Protein AF-A0A645H2X1-F1 (afdb_monomer_lite)

Radius of gyration: 18.45 Å; chains: 1; bounding box: 38×48×53 Å

Foldseek 3Di:
DDPPDPPPPPPPPVVVVLVVLVVLVVQCVVPDDPPDDPVCCQPPPCVVVVRNDDPVVVVVSVPDDRDDPPPPPPDPPDD

Structure (mmCIF, N/CA/C/O backbone):
data_AF-A0A645H2X1-F1
#
_entry.id   AF-A0A645H2X1-F1
#
loop_
_atom_site.group_PDB
_atom_site.id
_atom_site.type_symbol
_atom_site.label_atom_id
_atom_site.label_alt_id
_atom_site.label_comp_id
_atom_site.label_asym_id
_atom_site.label_entity_id
_atom_site.label_seq_id
_atom_site.pdbx_PDB_ins_code
_atom_site.Cartn_x
_atom_site.Cartn_y
_atom_site.Cartn_z
_atom_site.occupancy
_atom_site.B_iso_or_equiv
_atom_site.auth_seq_id
_atom_site.auth_comp_id
_atom_site.auth_asym_id
_atom_site.auth_atom_id
_atom_site.pdbx_PDB_model_num
ATOM 1 N N . MET A 1 1 ? -29.075 26.173 -28.949 1.00 48.59 1 MET A N 1
ATOM 2 C CA . MET A 1 1 ? -28.742 25.994 -27.516 1.00 48.59 1 MET A CA 1
ATOM 3 C C . MET A 1 1 ? -27.544 25.043 -27.402 1.00 48.59 1 MET A C 1
ATOM 5 O O . MET A 1 1 ? -27.714 23.842 -27.552 1.00 48.59 1 MET A O 1
ATOM 9 N N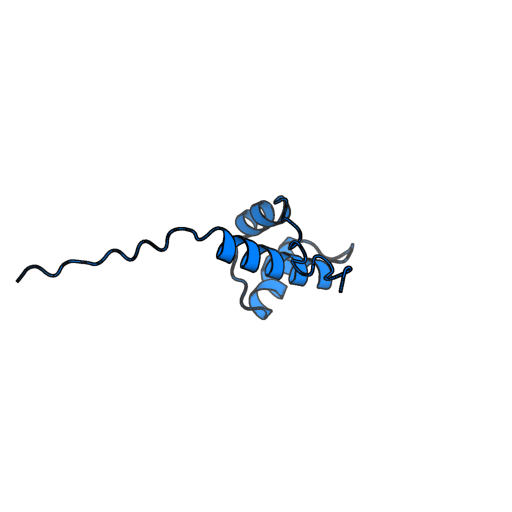 . LYS A 1 2 ? -26.310 25.560 -27.265 1.00 46.53 2 LYS A N 1
ATOM 10 C CA . LYS A 1 2 ? -25.083 24.739 -27.164 1.00 46.53 2 LYS A CA 1
ATOM 11 C C . LYS A 1 2 ? -24.872 24.336 -25.701 1.00 46.53 2 LYS A C 1
ATOM 13 O O . LYS A 1 2 ? -24.556 25.195 -24.883 1.00 46.53 2 LYS A O 1
ATOM 18 N N . ARG A 1 3 ? -25.048 23.054 -25.361 1.00 48.75 3 ARG A N 1
ATOM 19 C CA . ARG A 1 3 ? -24.657 22.531 -24.041 1.00 48.75 3 ARG A CA 1
ATOM 20 C C . ARG A 1 3 ? -23.128 22.546 -23.972 1.00 48.75 3 ARG A C 1
ATOM 22 O O . ARG A 1 3 ? -22.475 21.785 -24.680 1.00 48.75 3 ARG A O 1
ATOM 29 N N . ARG A 1 4 ? -22.553 23.445 -23.170 1.00 51.81 4 ARG A N 1
ATOM 30 C CA . ARG A 1 4 ? -21.133 23.381 -22.806 1.00 51.81 4 ARG A CA 1
ATOM 31 C C . ARG A 1 4 ? -20.953 22.150 -21.922 1.00 51.81 4 ARG A C 1
ATOM 33 O O . ARG A 1 4 ? -21.471 22.116 -20.812 1.00 51.81 4 ARG A O 1
ATOM 40 N N . ALA A 1 5 ? -20.260 21.139 -22.433 1.00 52.66 5 ALA A N 1
ATOM 41 C CA . ALA A 1 5 ? -19.762 20.050 -21.612 1.00 52.66 5 ALA A CA 1
ATOM 42 C C . ALA A 1 5 ? -18.620 20.610 -20.757 1.00 52.66 5 ALA A C 1
ATOM 44 O O . ALA A 1 5 ? -17.534 20.894 -21.262 1.00 52.66 5 ALA A O 1
ATOM 45 N N . THR A 1 6 ? -18.883 20.836 -19.474 1.00 49.44 6 THR A N 1
ATOM 46 C CA . THR A 1 6 ? -17.842 21.150 -18.499 1.00 49.44 6 THR A CA 1
ATOM 47 C C . THR A 1 6 ? -17.045 19.867 -18.286 1.00 49.44 6 THR A C 1
ATOM 49 O O . THR A 1 6 ? -17.456 18.991 -17.529 1.00 49.44 6 THR A O 1
ATOM 52 N N . PHE A 1 7 ? -15.932 19.710 -19.002 1.00 44.84 7 PHE A N 1
ATOM 53 C CA . PHE A 1 7 ? -14.942 18.693 -18.665 1.00 44.84 7 PHE A CA 1
ATOM 54 C C . PHE A 1 7 ? -14.412 19.033 -17.272 1.00 44.84 7 PHE A C 1
ATOM 56 O O . PHE A 1 7 ? -13.624 19.963 -17.104 1.00 44.84 7 PHE A O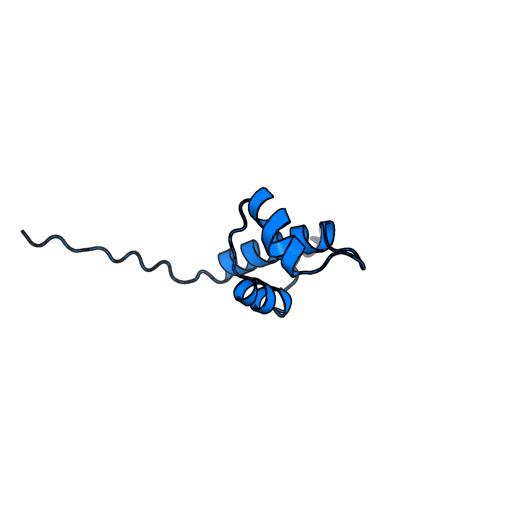 1
ATOM 63 N N . VAL A 1 8 ? -14.891 18.313 -16.257 1.00 37.62 8 VAL A N 1
ATOM 64 C CA . VAL A 1 8 ? -14.295 18.338 -14.925 1.00 37.62 8 VAL A CA 1
ATOM 65 C C . VAL A 1 8 ? -12.914 17.715 -15.075 1.00 37.62 8 VAL A C 1
ATOM 67 O O . VAL A 1 8 ? -12.754 16.497 -15.075 1.00 37.62 8 VAL A O 1
ATOM 70 N N . PHE A 1 9 ? -11.906 18.561 -15.258 1.00 33.84 9 PHE A N 1
ATOM 71 C CA . PHE A 1 9 ? -10.518 18.173 -15.089 1.00 33.84 9 PHE A CA 1
ATOM 72 C C . PHE A 1 9 ? -10.352 17.856 -13.600 1.00 33.84 9 PHE A C 1
ATOM 74 O O . PHE A 1 9 ? -10.152 18.751 -12.780 1.00 33.84 9 PHE A O 1
ATOM 81 N N . VAL A 1 10 ? -10.459 16.581 -13.221 1.00 45.06 10 VAL A N 1
ATOM 82 C CA . VAL A 1 10 ? -9.869 16.125 -11.960 1.00 45.06 10 VAL A CA 1
ATOM 83 C C . VAL A 1 10 ? -8.364 16.189 -12.187 1.00 45.06 10 VAL A C 1
ATOM 85 O O . VAL A 1 10 ? -7.724 15.210 -12.560 1.00 45.06 10 VAL A O 1
ATOM 88 N N . ALA A 1 11 ? -7.798 17.390 -12.059 1.00 45.69 11 ALA A N 1
ATOM 89 C CA . ALA A 1 11 ? -6.363 17.560 -11.975 1.00 45.69 11 ALA A CA 1
ATOM 90 C C . ALA A 1 11 ? -5.887 16.625 -10.859 1.00 45.69 11 ALA A C 1
ATOM 92 O O . ALA A 1 11 ? -6.452 16.645 -9.762 1.00 45.69 11 ALA A O 1
ATOM 93 N N . TYR A 1 12 ? -4.910 15.766 -11.156 1.00 57.44 12 TYR A N 1
ATOM 94 C CA . TYR A 1 12 ? -4.320 14.856 -10.180 1.00 57.44 12 TYR A CA 1
ATOM 95 C C . TYR A 1 12 ? -3.775 15.686 -9.017 1.00 57.44 12 TYR A C 1
ATOM 97 O O . TYR A 1 12 ? -2.665 16.213 -9.062 1.00 57.44 12 TYR A O 1
ATOM 105 N N . ASN A 1 13 ? -4.585 15.858 -7.975 1.00 74.81 13 ASN A N 1
ATOM 106 C CA . ASN A 1 13 ? -4.174 16.598 -6.804 1.00 74.81 13 ASN A CA 1
ATOM 107 C C . ASN A 1 13 ? -3.159 15.724 -6.070 1.00 74.81 13 ASN A C 1
ATOM 109 O O . ASN A 1 13 ? -3.533 14.769 -5.386 1.00 74.81 13 ASN A O 1
ATOM 113 N N . ASN A 1 14 ? -1.878 16.059 -6.225 1.00 75.88 14 ASN A N 1
ATOM 114 C CA . ASN A 1 14 ? -0.768 15.326 -5.625 1.00 75.88 14 ASN A CA 1
ATOM 115 C C . ASN A 1 14 ? -0.977 15.126 -4.110 1.00 75.88 14 ASN A C 1
ATOM 117 O O . ASN A 1 14 ? -0.695 14.063 -3.571 1.00 75.88 14 ASN A O 1
ATOM 121 N N . ARG A 1 15 ? -1.600 16.090 -3.415 1.00 78.62 15 ARG A N 1
ATOM 122 C CA . ARG A 1 15 ? -1.905 15.960 -1.981 1.00 78.62 15 ARG A CA 1
ATOM 123 C C . ARG A 1 15 ? -2.920 14.849 -1.698 1.00 78.62 15 ARG A C 1
ATOM 125 O O . ARG A 1 15 ? -2.721 14.069 -0.767 1.00 78.62 15 ARG A O 1
ATOM 132 N N . ASN A 1 16 ? -3.977 14.744 -2.506 1.00 83.06 16 ASN A N 1
ATOM 133 C CA . ASN A 1 16 ? -4.977 13.676 -2.378 1.00 83.06 16 ASN A CA 1
ATOM 134 C C . ASN A 1 16 ? -4.386 12.314 -2.751 1.00 83.06 16 ASN A C 1
ATOM 136 O O . ASN A 1 16 ? -4.665 11.314 -2.085 1.00 83.06 16 ASN A O 1
ATOM 140 N N . TYR A 1 17 ? -3.532 12.287 -3.774 1.00 85.81 17 TYR A N 1
ATOM 141 C CA . TYR A 1 17 ? -2.815 11.087 -4.181 1.00 85.81 17 TYR A CA 1
ATOM 142 C C . TYR A 1 17 ? -1.875 10.589 -3.072 1.00 85.81 17 TYR A C 1
ATOM 144 O O . TYR A 1 17 ? -1.977 9.433 -2.674 1.00 85.81 17 TYR A O 1
ATOM 152 N N . LEU A 1 18 ? -1.052 11.460 -2.476 1.00 88.94 18 LEU A N 1
ATOM 153 C CA . LEU A 1 18 ? -0.167 11.107 -1.358 1.00 88.94 18 LEU A CA 1
ATOM 154 C C . LEU A 1 18 ? -0.939 10.642 -0.119 1.00 88.94 18 LEU A C 1
ATOM 156 O O . LEU A 1 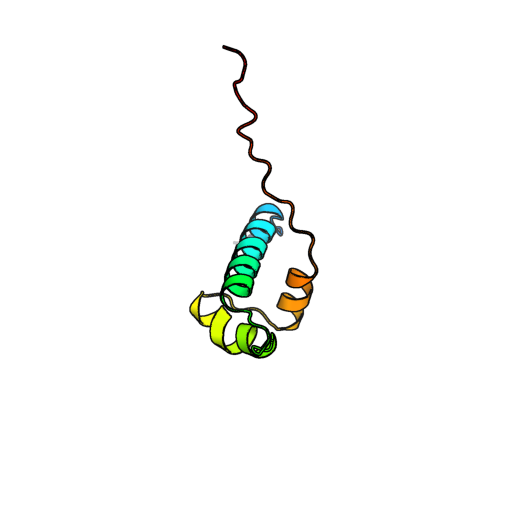18 ? -0.516 9.699 0.546 1.00 88.94 18 LEU A O 1
ATOM 160 N N . LYS A 1 19 ? -2.082 11.268 0.192 1.00 87.62 19 LYS A N 1
ATOM 161 C CA . LYS A 1 19 ? -2.964 10.818 1.281 1.00 87.62 19 LYS A CA 1
ATOM 162 C C . LYS A 1 19 ? -3.495 9.404 1.022 1.00 87.62 19 LYS A C 1
ATOM 164 O O . LYS A 1 19 ? -3.509 8.577 1.928 1.00 87.62 19 LYS A O 1
ATOM 169 N N . THR A 1 20 ? -3.902 9.126 -0.214 1.00 89.75 20 THR A N 1
ATOM 170 C CA . THR A 1 20 ? -4.393 7.804 -0.625 1.00 89.75 20 THR A CA 1
ATOM 171 C C . THR A 1 20 ? -3.274 6.766 -0.586 1.00 89.75 20 THR A C 1
ATOM 173 O O . THR A 1 20 ? -3.452 5.700 -0.005 1.00 89.75 20 THR A O 1
ATOM 176 N N . ALA A 1 21 ? -2.099 7.096 -1.123 1.00 91.62 21 ALA A N 1
ATOM 177 C CA . ALA A 1 21 ? -0.923 6.235 -1.105 1.00 91.62 21 ALA A CA 1
ATOM 178 C C . ALA A 1 21 ? -0.501 5.875 0.330 1.00 91.62 21 ALA A C 1
ATOM 180 O O . ALA A 1 21 ? -0.237 4.708 0.603 1.00 91.62 21 ALA A O 1
ATOM 181 N N . ARG A 1 22 ? -0.527 6.837 1.269 1.00 91.81 22 ARG A N 1
ATOM 182 C CA . ARG A 1 22 ? -0.279 6.578 2.701 1.00 91.81 22 ARG A CA 1
ATOM 183 C C . ARG A 1 22 ? -1.219 5.528 3.269 1.00 91.81 22 ARG A C 1
ATOM 185 O O . ARG A 1 22 ? -0.745 4.523 3.785 1.00 91.81 22 ARG A O 1
ATOM 192 N N . ARG A 1 23 ? -2.527 5.721 3.084 1.00 93.38 23 ARG A N 1
ATOM 193 C CA . ARG A 1 23 ? -3.549 4.769 3.537 1.00 93.38 23 ARG A CA 1
ATOM 194 C C . ARG A 1 23 ? -3.308 3.366 2.973 1.00 93.38 23 ARG A C 1
ATOM 196 O O . ARG A 1 23 ? -3.428 2.388 3.697 1.00 93.38 23 ARG A O 1
ATOM 203 N N . ILE A 1 24 ? -2.980 3.258 1.684 1.00 94.12 24 ILE A N 1
ATOM 204 C CA . ILE A 1 24 ? -2.720 1.960 1.042 1.00 94.12 24 ILE A CA 1
ATOM 205 C C . ILE A 1 24 ? -1.487 1.288 1.664 1.00 94.12 24 ILE A C 1
ATOM 207 O O . ILE A 1 24 ? -1.524 0.094 1.951 1.00 94.12 24 ILE A O 1
ATOM 211 N N . ILE A 1 25 ? -0.411 2.045 1.908 1.00 94.25 25 ILE A N 1
ATOM 212 C CA . ILE A 1 25 ? 0.804 1.519 2.545 1.00 94.25 25 ILE A CA 1
ATOM 213 C C . ILE A 1 25 ? 0.550 1.099 3.995 1.00 94.25 25 ILE A C 1
ATOM 215 O O . ILE A 1 25 ? 1.093 0.085 4.421 1.00 94.25 25 ILE A O 1
ATOM 219 N N . GLU A 1 26 ? -0.252 1.846 4.752 1.00 94.44 26 GLU A N 1
ATOM 220 C CA . GLU A 1 26 ? -0.630 1.488 6.126 1.00 94.44 26 GLU A CA 1
ATOM 221 C C . GLU A 1 26 ? -1.367 0.146 6.159 1.00 94.44 26 GLU A C 1
ATOM 223 O O . GLU A 1 26 ? -0.913 -0.774 6.836 1.00 94.44 26 GLU A O 1
ATOM 228 N N . VAL A 1 27 ? -2.407 -0.008 5.332 1.00 95.81 27 VAL A N 1
ATOM 229 C CA . VAL A 1 27 ? -3.147 -1.275 5.194 1.00 95.81 27 VAL A CA 1
ATOM 230 C C . VAL A 1 27 ? -2.217 -2.414 4.770 1.00 95.81 27 VAL A C 1
ATOM 232 O O . VAL A 1 27 ? -2.294 -3.511 5.319 1.00 95.81 27 VAL A O 1
ATOM 235 N N . TYR A 1 28 ? -1.315 -2.171 3.813 1.00 95.81 28 TYR A N 1
ATOM 236 C CA . TYR A 1 28 ? -0.340 -3.175 3.387 1.00 95.81 28 TYR A CA 1
ATOM 237 C C . TYR A 1 28 ? 0.582 -3.601 4.532 1.00 95.81 28 TYR A C 1
ATOM 239 O O . TYR A 1 28 ? 0.773 -4.793 4.732 1.00 95.81 28 TYR A O 1
ATOM 247 N N . LYS A 1 29 ? 1.145 -2.655 5.293 1.00 94.75 29 LYS A N 1
ATOM 248 C CA . LYS A 1 29 ? 2.066 -2.957 6.401 1.00 94.75 29 LYS A CA 1
ATOM 249 C C . LYS A 1 29 ? 1.398 -3.747 7.521 1.00 94.75 29 LYS A C 1
ATOM 251 O O . LYS A 1 29 ? 2.055 -4.586 8.117 1.00 94.75 29 LYS A O 1
ATOM 256 N N . GLU A 1 30 ? 0.123 -3.488 7.787 1.00 96.38 30 GLU A N 1
ATOM 257 C CA . GLU A 1 30 ? -0.650 -4.212 8.800 1.00 96.38 30 GLU A CA 1
ATOM 258 C C . GLU A 1 30 ? -0.876 -5.687 8.426 1.00 96.38 30 GLU A C 1
ATOM 260 O O . GLU A 1 30 ? -0.867 -6.547 9.298 1.00 96.38 30 GLU A O 1
ATOM 265 N N . HIS A 1 31 ? -1.040 -5.988 7.133 1.00 96.00 31 HIS A N 1
ATOM 266 C CA . HIS A 1 31 ? -1.401 -7.329 6.652 1.00 96.00 31 HIS A CA 1
ATOM 267 C C . HIS A 1 31 ? -0.241 -8.094 6.002 1.00 96.00 31 HIS A C 1
ATOM 269 O O . HIS A 1 31 ? -0.386 -9.269 5.653 1.00 96.00 31 HIS A O 1
ATOM 275 N N . LYS A 1 32 ? 0.896 -7.433 5.764 1.00 95.94 32 LYS A N 1
ATOM 276 C CA . LYS A 1 32 ? 2.078 -8.058 5.180 1.00 95.94 32 LYS A CA 1
ATOM 277 C C . LYS A 1 32 ? 2.875 -8.771 6.268 1.00 95.94 32 LYS A C 1
ATOM 279 O O . LYS A 1 32 ? 3.456 -8.136 7.142 1.00 95.94 32 LYS A O 1
ATOM 284 N N . HIS A 1 33 ? 2.970 -10.085 6.114 1.00 94.50 33 HIS A N 1
ATOM 285 C CA . HIS A 1 33 ? 3.873 -10.961 6.857 1.00 94.50 33 HIS A CA 1
ATOM 286 C C . HIS A 1 33 ? 4.801 -11.692 5.878 1.00 94.50 33 HIS A C 1
ATOM 288 O O . HIS A 1 33 ? 4.572 -11.637 4.663 1.00 94.50 33 HIS A O 1
ATOM 294 N N . ASP A 1 34 ? 5.834 -12.360 6.393 1.00 92.06 34 ASP A N 1
ATOM 295 C CA . ASP A 1 34 ? 6.856 -13.031 5.575 1.00 92.06 34 ASP A CA 1
ATOM 296 C C . ASP A 1 34 ? 6.241 -14.054 4.605 1.00 92.06 34 ASP A C 1
ATOM 298 O O . ASP A 1 34 ? 6.597 -14.084 3.426 1.00 92.06 34 ASP A O 1
ATOM 302 N N . ASP A 1 35 ? 5.217 -14.783 5.057 1.00 95.19 35 ASP A N 1
ATOM 303 C CA . ASP A 1 35 ? 4.548 -15.831 4.276 1.00 95.19 35 ASP A CA 1
ATOM 304 C C . ASP A 1 35 ? 3.415 -15.323 3.364 1.00 95.19 35 ASP A C 1
ATOM 306 O O . ASP A 1 35 ? 2.840 -16.086 2.588 1.00 95.19 35 ASP A O 1
ATOM 310 N N . VAL A 1 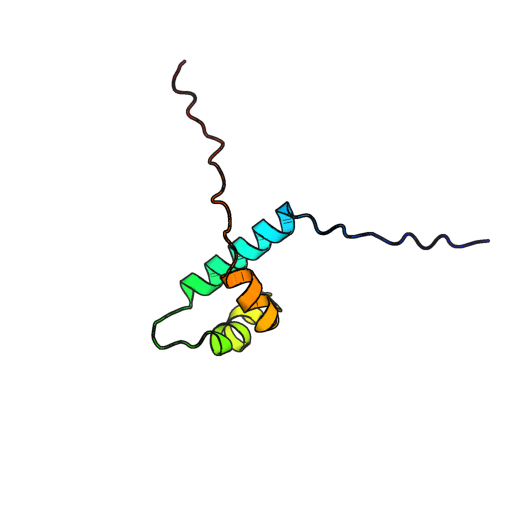36 ? 3.049 -14.038 3.440 1.00 94.25 36 VAL A N 1
ATOM 311 C CA . VAL A 1 36 ? 1.894 -13.495 2.704 1.00 94.25 36 VAL A CA 1
ATOM 312 C C . VAL A 1 36 ? 2.364 -12.827 1.412 1.00 94.25 36 VAL A C 1
ATOM 314 O O . VAL A 1 36 ? 3.006 -11.778 1.479 1.00 94.25 36 VAL A O 1
ATOM 317 N N . PRO A 1 37 ? 2.037 -13.339 0.211 1.00 95.88 37 PRO A N 1
ATOM 318 C CA . PRO A 1 37 ? 2.466 -12.719 -1.040 1.00 95.88 37 PRO A CA 1
ATOM 319 C C . PRO A 1 37 ? 1.726 -11.400 -1.317 1.00 95.88 37 PRO A C 1
ATOM 321 O O . PRO A 1 37 ? 0.560 -11.223 -0.964 1.00 95.88 37 PRO A O 1
ATOM 324 N N . ASP A 1 38 ? 2.386 -10.464 -2.007 1.00 94.94 38 ASP A N 1
ATOM 325 C CA . ASP A 1 38 ? 1.808 -9.148 -2.329 1.00 94.94 38 ASP A CA 1
ATOM 326 C C . ASP A 1 38 ? 0.534 -9.259 -3.177 1.00 94.94 38 ASP A C 1
ATOM 328 O O . ASP A 1 38 ? -0.403 -8.481 -3.001 1.00 94.94 38 ASP A O 1
ATOM 332 N N . THR A 1 39 ? 0.483 -10.242 -4.079 1.00 96.44 39 THR A N 1
ATOM 333 C CA . THR A 1 39 ? -0.690 -10.532 -4.916 1.00 96.44 39 THR A CA 1
ATOM 334 C C . THR A 1 39 ? -1.915 -10.868 -4.073 1.00 96.44 39 THR A C 1
ATOM 336 O O . THR A 1 39 ? -2.997 -10.356 -4.346 1.00 96.44 39 THR A O 1
ATOM 339 N N . PHE A 1 40 ? -1.743 -11.630 -2.988 1.00 97.38 40 PHE A N 1
ATOM 340 C CA . PHE A 1 40 ? -2.832 -11.953 -2.069 1.00 97.38 40 PHE A CA 1
ATOM 341 C C . PHE A 1 40 ? -3.386 -10.700 -1.388 1.00 97.38 40 PHE A C 1
ATOM 343 O O . PHE A 1 40 ? -4.602 -10.532 -1.298 1.00 97.38 40 PHE A O 1
ATOM 350 N N . ILE A 1 41 ? -2.517 -9.790 -0.943 1.00 97.12 41 ILE A N 1
ATOM 351 C CA . ILE A 1 41 ? -2.952 -8.541 -0.304 1.00 97.12 41 ILE A CA 1
ATOM 352 C C . ILE A 1 41 ? -3.751 -7.692 -1.299 1.00 97.12 41 ILE A C 1
ATOM 354 O O . ILE A 1 41 ? -4.836 -7.214 -0.964 1.00 97.12 41 ILE A O 1
ATOM 358 N N . VAL A 1 42 ? -3.264 -7.564 -2.536 1.00 96.81 42 VAL A N 1
ATOM 359 C CA . VAL A 1 42 ? -3.951 -6.811 -3.596 1.00 96.81 42 VAL A CA 1
ATOM 360 C C . VAL A 1 42 ? -5.316 -7.417 -3.932 1.00 96.81 42 VAL A C 1
ATOM 362 O O . VAL A 1 42 ? -6.288 -6.682 -4.070 1.00 96.81 42 VAL A O 1
ATOM 365 N N . GLU A 1 43 ? -5.415 -8.742 -4.036 1.00 96.94 43 GLU A N 1
ATOM 366 C CA . GLU A 1 43 ? -6.647 -9.413 -4.466 1.00 96.94 43 GLU A CA 1
ATOM 367 C C . GLU A 1 43 ? -7.671 -9.621 -3.346 1.00 96.94 43 GLU A C 1
ATOM 369 O O . GLU A 1 43 ? -8.875 -9.608 -3.604 1.00 96.94 43 GLU A O 1
ATOM 374 N N . LYS A 1 44 ? -7.220 -9.870 -2.112 1.00 96.94 44 LYS A N 1
ATOM 375 C CA . LYS A 1 44 ? -8.087 -10.335 -1.014 1.00 96.94 44 LYS A CA 1
ATOM 376 C C . LYS A 1 44 ? -8.211 -9.351 0.136 1.00 96.94 44 LYS A C 1
ATOM 378 O O . LYS A 1 44 ? -9.231 -9.372 0.822 1.00 96.94 44 LYS A O 1
ATOM 383 N N . ILE A 1 45 ? -7.206 -8.513 0.374 1.00 97.25 45 ILE A N 1
ATOM 384 C CA . ILE A 1 45 ? -7.190 -7.596 1.519 1.00 97.25 45 ILE A CA 1
ATOM 385 C C . ILE A 1 45 ? -7.614 -6.195 1.091 1.00 97.25 45 ILE A C 1
ATOM 387 O O . ILE A 1 45 ? -8.567 -5.661 1.648 1.00 97.25 45 ILE A O 1
ATOM 391 N N . PHE A 1 46 ? -6.986 -5.616 0.067 1.00 96.88 46 PHE A N 1
ATOM 392 C CA . PHE A 1 46 ? -7.289 -4.261 -0.408 1.00 96.88 46 PHE A CA 1
ATOM 393 C C . PHE A 1 46 ? -8.782 -4.009 -0.702 1.00 96.88 46 PHE A C 1
ATOM 395 O O . PHE A 1 46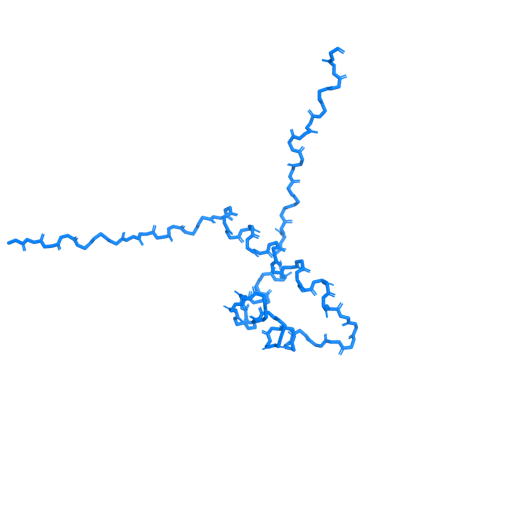 ? -9.293 -2.984 -0.231 1.00 96.88 46 PHE A O 1
ATOM 402 N N . PRO A 1 47 ? -9.538 -4.928 -1.339 1.00 96.94 47 PRO A N 1
ATOM 403 C CA . PRO A 1 47 ? -10.969 -4.722 -1.566 1.00 96.94 47 PRO A CA 1
ATOM 404 C C . PRO A 1 47 ? -11.784 -4.583 -0.273 1.00 96.94 47 PRO A C 1
ATOM 406 O O . PRO A 1 47 ? -12.740 -3.810 -0.237 1.00 96.94 47 PRO A O 1
ATOM 409 N N . LYS A 1 48 ? -11.373 -5.242 0.824 1.00 97.31 48 LYS A N 1
ATOM 410 C CA . LYS A 1 48 ? -12.032 -5.117 2.141 1.00 97.31 48 LYS A CA 1
ATOM 411 C C . LYS A 1 48 ? -11.942 -3.695 2.702 1.00 97.31 48 LYS A C 1
ATOM 413 O O . LYS A 1 48 ? -12.810 -3.275 3.456 1.00 97.31 48 LYS A O 1
ATOM 418 N N . PHE A 1 49 ? -10.926 -2.937 2.290 1.00 96.31 49 PHE A N 1
ATOM 419 C CA . PHE A 1 49 ? -10.713 -1.539 2.668 1.00 96.31 49 PHE A CA 1
ATOM 420 C C . PHE A 1 49 ? -11.157 -0.556 1.578 1.00 96.31 49 PHE A C 1
ATOM 422 O O . PHE A 1 49 ? -10.759 0.611 1.616 1.00 96.31 49 PHE A O 1
ATOM 429 N N . ASN A 1 50 ? -11.964 -1.002 0.608 1.00 95.62 50 ASN A N 1
ATOM 430 C CA . ASN A 1 50 ? -12.398 -0.215 -0.548 1.00 95.62 50 ASN A CA 1
ATOM 431 C C . ASN A 1 50 ? -11.223 0.330 -1.393 1.00 95.62 50 ASN A C 1
ATOM 433 O O . ASN A 1 50 ? -11.315 1.399 -1.999 1.00 95.62 50 ASN A O 1
ATOM 437 N N . ILE A 1 51 ? -10.095 -0.389 -1.411 1.00 95.31 51 ILE A N 1
ATOM 438 C CA . ILE A 1 51 ? -8.928 -0.090 -2.244 1.00 95.31 51 ILE A CA 1
ATOM 439 C C . ILE A 1 51 ? -9.003 -1.003 -3.468 1.00 95.31 51 ILE A C 1
ATOM 441 O O . ILE A 1 51 ? -8.775 -2.206 -3.379 1.00 95.31 51 ILE A O 1
ATOM 445 N N . HIS A 1 52 ? -9.320 -0.422 -4.622 1.00 95.81 52 HIS A N 1
ATOM 446 C CA . HIS A 1 52 ? -9.460 -1.142 -5.887 1.00 95.81 52 HIS A CA 1
ATOM 447 C C . HIS A 1 52 ? -8.345 -0.706 -6.840 1.00 95.81 52 HIS A C 1
ATOM 449 O O . HIS A 1 52 ? -8.502 0.248 -7.601 1.00 95.81 52 HIS A O 1
ATOM 455 N N . ILE A 1 53 ? -7.192 -1.371 -6.751 1.00 94.44 53 ILE A N 1
ATOM 456 C CA . ILE A 1 53 ? -6.015 -1.086 -7.578 1.00 94.44 53 ILE A CA 1
ATOM 457 C C . ILE A 1 53 ? -5.478 -2.372 -8.204 1.00 94.44 53 ILE A C 1
ATOM 459 O O . ILE A 1 53 ? -5.570 -3.449 -7.625 1.00 94.44 53 ILE A O 1
ATOM 463 N N . SER A 1 54 ? -4.886 -2.255 -9.387 1.00 95.25 54 SER A N 1
ATOM 464 C CA . SER A 1 54 ? -4.157 -3.349 -10.028 1.00 95.25 54 SER A CA 1
ATOM 465 C C . SER A 1 54 ? -2.811 -3.601 -9.347 1.00 95.25 54 SER A C 1
ATOM 467 O O . SER A 1 54 ? -2.224 -2.704 -8.737 1.00 95.25 54 SER A O 1
ATOM 469 N N . TYR A 1 55 ? -2.255 -4.799 -9.542 1.00 95.25 55 TYR A N 1
ATOM 470 C CA . TYR A 1 55 ? -0.920 -5.135 -9.043 1.00 95.25 55 TYR A CA 1
ATOM 471 C C . TYR A 1 55 ? 0.162 -4.157 -9.538 1.00 95.25 55 TYR A C 1
ATOM 473 O O . TYR A 1 55 ? 1.038 -3.758 -8.776 1.00 95.25 55 TYR A O 1
ATOM 481 N N . ARG A 1 56 ? 0.065 -3.678 -10.788 1.00 94.12 56 ARG A N 1
ATOM 482 C CA . ARG A 1 56 ? 0.978 -2.657 -11.331 1.00 94.12 56 ARG A CA 1
ATOM 483 C C . ARG A 1 56 ? 0.859 -1.326 -10.586 1.00 94.12 56 ARG A C 1
ATOM 485 O O . ARG A 1 56 ? 1.874 -0.717 -10.264 1.00 94.12 56 ARG A O 1
ATOM 492 N N . GLN A 1 57 ? -0.364 -0.872 -10.313 1.00 93.62 57 GLN A N 1
ATOM 493 C CA . GLN A 1 57 ? -0.590 0.348 -9.530 1.00 93.62 57 GLN A CA 1
ATOM 494 C C . GLN A 1 57 ? -0.042 0.195 -8.109 1.00 93.62 57 GLN A C 1
ATOM 496 O O . GLN A 1 57 ? 0.591 1.119 -7.606 1.00 93.62 57 GLN A O 1
ATOM 501 N N . TRP A 1 58 ? -0.214 -0.981 -7.501 1.00 95.06 58 TRP A N 1
ATOM 502 C CA . TRP A 1 58 ? 0.399 -1.300 -6.216 1.00 95.06 58 TRP A CA 1
ATOM 503 C C . TRP A 1 58 ? 1.929 -1.218 -6.274 1.00 95.06 58 TRP A C 1
ATOM 505 O O . TRP A 1 58 ? 2.511 -0.504 -5.467 1.00 95.06 58 TRP A O 1
ATOM 515 N N . MET A 1 59 ? 2.583 -1.858 -7.247 1.00 94.38 59 MET A N 1
ATOM 516 C CA . MET A 1 59 ? 4.045 -1.795 -7.400 1.00 94.38 59 MET A CA 1
ATOM 517 C C . MET A 1 59 ? 4.557 -0.361 -7.569 1.00 94.38 59 MET A C 1
ATOM 519 O O . MET A 1 59 ? 5.557 0.009 -6.954 1.00 94.38 59 MET A O 1
ATOM 523 N N . ASN A 1 60 ? 3.838 0.467 -8.334 1.00 92.69 60 ASN A N 1
ATOM 524 C CA . ASN A 1 60 ? 4.169 1.882 -8.475 1.00 92.69 60 ASN A CA 1
ATOM 525 C C . ASN A 1 60 ? 4.092 2.609 -7.129 1.00 92.69 60 ASN A C 1
ATOM 527 O O . ASN A 1 60 ? 5.030 3.318 -6.794 1.00 92.69 60 ASN A O 1
ATOM 531 N N . ILE A 1 61 ? 3.012 2.413 -6.357 1.00 92.00 61 ILE A N 1
ATOM 532 C CA . ILE A 1 61 ? 2.802 3.035 -5.036 1.00 92.00 61 ILE A CA 1
ATOM 533 C C . ILE A 1 61 ? 3.832 2.535 -4.012 1.00 92.00 61 ILE A C 1
ATOM 535 O O . ILE A 1 61 ? 4.384 3.335 -3.260 1.00 92.00 61 ILE A O 1
ATOM 539 N N . LYS A 1 62 ? 4.117 1.229 -3.999 1.00 90.56 62 LYS A N 1
ATOM 540 C CA . LYS A 1 62 ? 5.065 0.577 -3.084 1.00 90.56 62 LYS A CA 1
ATOM 541 C C . LYS A 1 62 ? 6.482 1.133 -3.231 1.00 90.56 62 LYS A C 1
ATOM 543 O O . LYS A 1 62 ? 7.182 1.269 -2.234 1.00 90.56 62 LYS A O 1
ATOM 548 N N . GLY A 1 63 ? 6.892 1.458 -4.458 1.00 87.75 63 GLY A N 1
ATOM 549 C CA . GLY A 1 63 ? 8.196 2.057 -4.755 1.00 87.75 63 GLY A CA 1
ATOM 550 C C . GLY A 1 63 ? 8.277 3.568 -4.514 1.00 87.75 63 GLY A C 1
ATOM 551 O O . GLY A 1 63 ? 9.337 4.155 -4.718 1.00 87.75 63 GLY A O 1
ATOM 552 N N . MET A 1 64 ? 7.186 4.226 -4.109 1.00 87.38 64 MET A N 1
ATOM 553 C CA . MET A 1 64 ? 7.199 5.672 -3.896 1.00 87.38 64 MET A CA 1
ATOM 554 C C . MET A 1 64 ? 7.849 6.049 -2.571 1.00 87.38 64 MET A C 1
ATOM 556 O O . MET A 1 64 ? 7.517 5.514 -1.512 1.00 87.38 64 MET A O 1
ATOM 560 N N . VAL A 1 65 ? 8.677 7.091 -2.610 1.00 82.19 65 VAL A N 1
ATOM 561 C CA . VAL A 1 65 ? 9.078 7.812 -1.402 1.00 82.19 65 VAL A CA 1
ATOM 562 C C . VAL A 1 65 ? 7.908 8.692 -0.976 1.00 82.19 65 VAL A C 1
ATOM 564 O O . VAL A 1 65 ? 7.672 9.759 -1.541 1.00 82.19 65 VAL A O 1
ATOM 567 N N . ILE A 1 66 ? 7.138 8.229 0.007 1.00 77.81 66 ILE A N 1
ATOM 568 C CA . ILE A 1 66 ? 6.088 9.048 0.606 1.00 77.81 66 ILE A CA 1
ATOM 569 C C . ILE A 1 66 ? 6.730 9.956 1.662 1.00 77.81 66 ILE A C 1
ATOM 571 O O . ILE A 1 66 ? 7.235 9.440 2.664 1.00 77.81 66 ILE A O 1
ATOM 575 N N . PRO A 1 67 ? 6.690 11.292 1.494 1.00 75.81 67 PRO A N 1
ATOM 576 C CA . PRO A 1 67 ? 7.176 12.198 2.522 1.00 75.81 67 PRO A CA 1
ATOM 577 C C . PRO A 1 67 ? 6.361 11.990 3.801 1.00 75.81 67 PRO A C 1
ATOM 579 O O . PRO A 1 67 ? 5.121 11.978 3.774 1.00 75.81 67 PRO A O 1
ATOM 582 N N . LYS A 1 68 ? 7.063 11.809 4.926 1.00 69.81 68 LYS A N 1
ATOM 583 C CA . LYS A 1 68 ? 6.443 11.853 6.254 1.00 69.81 68 LYS A CA 1
ATOM 584 C C . LYS A 1 68 ? 5.758 13.214 6.375 1.00 69.81 68 LYS A C 1
ATOM 586 O O . LYS A 1 68 ? 6.315 14.211 5.924 1.00 69.81 68 LYS A O 1
ATOM 591 N N . GLN A 1 69 ? 4.536 13.258 6.907 1.00 66.25 69 GLN A N 1
ATOM 592 C CA . GLN A 1 69 ? 3.913 14.551 7.181 1.00 66.25 69 GLN A CA 1
ATOM 593 C C . GLN A 1 69 ? 4.839 15.310 8.127 1.00 66.25 69 GLN A C 1
ATOM 595 O O . GLN A 1 69 ? 5.129 14.821 9.216 1.00 66.25 69 GLN A O 1
ATOM 600 N N . GLU A 1 70 ? 5.325 16.469 7.689 1.00 59.06 70 GLU A N 1
ATOM 601 C CA . GLU A 1 70 ? 5.975 17.414 8.583 1.00 59.06 70 GLU A CA 1
ATOM 602 C C . GLU A 1 70 ? 4.962 17.734 9.681 1.00 59.06 70 GLU A C 1
ATOM 604 O O . GLU A 1 70 ? 3.874 18.257 9.416 1.00 59.06 70 GLU A O 1
ATOM 609 N N . THR A 1 71 ? 5.270 17.337 10.913 1.00 56.03 71 THR A N 1
ATOM 610 C CA . THR A 1 71 ? 4.554 17.809 12.092 1.00 56.03 71 THR A CA 1
ATOM 611 C C . THR A 1 71 ? 4.731 19.320 12.134 1.00 56.03 71 THR A C 1
ATOM 613 O O . THR A 1 71 ? 5.739 19.818 12.616 1.00 56.03 71 THR A O 1
ATOM 616 N N . THR A 1 72 ? 3.739 20.054 11.632 1.00 54.69 72 THR A N 1
ATOM 617 C CA . THR A 1 72 ? 3.655 21.524 11.712 1.00 54.69 72 THR A CA 1
ATOM 618 C C . THR A 1 72 ? 3.472 22.018 13.149 1.00 54.69 72 THR A C 1
ATOM 620 O O . THR A 1 72 ? 3.461 23.218 13.391 1.00 54.69 72 THR A O 1
ATOM 623 N N . ASN A 1 73 ? 3.442 21.106 14.124 1.00 57.62 73 ASN A N 1
ATOM 624 C CA . ASN A 1 73 ? 3.725 21.398 15.524 1.00 57.62 73 ASN A CA 1
ATOM 625 C C . ASN A 1 73 ? 5.240 21.568 15.712 1.00 57.62 73 ASN A C 1
ATOM 627 O O . ASN A 1 73 ? 5.878 20.850 16.483 1.00 57.62 73 ASN A O 1
ATOM 631 N N . GLN A 1 74 ? 5.822 22.518 14.981 1.00 56.84 74 GLN A N 1
ATOM 632 C CA . GLN A 1 74 ? 7.088 23.123 15.352 1.00 56.84 74 GLN A CA 1
ATOM 633 C C . GLN A 1 74 ? 6.806 23.917 16.626 1.00 56.84 74 GLN A C 1
ATOM 635 O O . GLN A 1 74 ? 6.422 25.077 16.578 1.00 56.84 74 GLN A O 1
ATOM 640 N N . LEU A 1 75 ? 6.863 23.197 17.746 1.00 62.69 75 LEU A N 1
ATOM 641 C CA . LEU A 1 75 ? 7.192 23.660 19.083 1.00 62.69 75 LEU A CA 1
ATOM 642 C C . LEU A 1 75 ? 7.087 25.185 19.234 1.00 62.69 75 LEU A C 1
ATOM 644 O O . LEU A 1 75 ? 8.043 25.911 18.959 1.00 62.69 75 LEU A O 1
ATOM 648 N N . SER A 1 76 ? 5.948 25.659 19.737 1.00 64.19 76 SER A N 1
ATOM 649 C CA . SER A 1 76 ? 5.884 26.911 20.490 1.00 64.19 76 SER A CA 1
ATOM 650 C C . SER A 1 76 ? 6.743 26.735 21.753 1.00 64.19 76 SER A C 1
ATOM 652 O O . SER A 1 76 ? 6.227 26.539 22.847 1.00 64.19 76 SER A O 1
ATOM 654 N N . LEU A 1 77 ? 8.063 26.654 21.583 1.00 63.19 77 LEU A N 1
ATOM 655 C CA . LEU A 1 77 ? 9.039 26.405 22.647 1.00 63.19 77 LEU A CA 1
ATOM 656 C C . LEU A 1 77 ? 9.569 27.700 23.265 1.00 63.19 77 LEU A C 1
ATOM 658 O O . LEU A 1 77 ? 10.499 27.657 24.061 1.00 63.19 77 LEU A O 1
ATOM 662 N N . PHE A 1 78 ? 8.976 28.841 22.922 1.00 69.38 78 PHE A N 1
ATOM 663 C CA . PHE A 1 78 ? 9.327 30.130 23.496 1.00 69.38 78 PHE A CA 1
ATOM 664 C C . PHE A 1 78 ? 8.049 30.951 23.693 1.00 69.38 78 PHE A C 1
ATOM 666 O O . PHE A 1 78 ? 7.665 31.704 22.804 1.00 69.38 78 PHE A O 1
ATOM 673 N N . ASN A 1 79 ? 7.386 30.755 24.834 1.00 57.44 79 ASN A N 1
ATOM 674 C CA . ASN A 1 79 ? 6.511 31.738 25.476 1.00 57.44 79 ASN A CA 1
ATOM 675 C C . ASN A 1 79 ? 6.908 31.814 26.948 1.00 57.44 79 ASN A C 1
ATOM 677 O O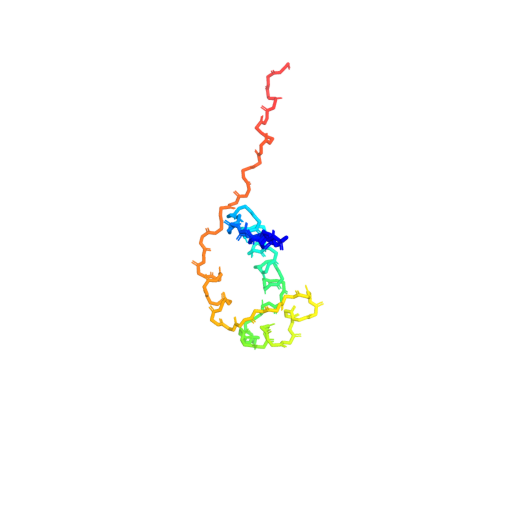 . ASN A 1 79 ? 7.118 30.727 27.533 1.00 57.44 79 ASN A O 1
#

Organism: NCBI:txid1076179

Secondary structure (DSSP, 8-state):
-------------HHHHHHHHHHHHHHHHHH--TTS-HHHIIIIIGGGGT----HHHHHHHHT--PPPP--S-------

pLDDT: mean 80.59, std 18.87, range [33.84, 97.38]

Sequence (79 aa):
MKRRATFVFVAYNNRNYLKTARRIIEVYKEHKHDDVPDTFIVEKIFPKFNIHISYRQWMNIKGMVIPKQETTNQLSLFN